Protein AF-A0AAE1V1B4-F1 (afdb_monomer_lite)

Sequence (115 aa):
MLSTLDTVVTPRKTSRVIRPRIWHNDYVITKKSNAACLYPIKQTVYYSELFVPCQTYLSVISSITEPTSFKEASKDQHWIDATQAEVDALEQNKTWEIVTLPPRRRPYDLNGCTK

pLDDT: mean 77.03, std 15.81, range [35.62, 95.88]

Structure (mmCIF, N/CA/C/O backbone):
data_AF-A0AAE1V1B4-F1
#
_entry.id   AF-A0AAE1V1B4-F1
#
loop_
_atom_site.group_PDB
_atom_site.id
_atom_site.type_symbol
_atom_site.label_atom_id
_atom_site.label_alt_id
_atom_site.label_comp_id
_atom_site.label_asym_id
_atom_site.label_entity_id
_atom_site.label_seq_id
_atom_site.pdbx_PDB_ins_code
_atom_site.Cartn_x
_atom_site.Cartn_y
_atom_site.Cartn_z
_atom_site.occupancy
_atom_site.B_iso_or_equiv
_atom_site.auth_seq_id
_atom_site.auth_comp_id
_atom_site.auth_asym_id
_atom_site.auth_atom_id
_atom_site.pdbx_PDB_model_num
ATOM 1 N N . MET A 1 1 ? -32.847 -14.594 37.700 1.00 37.25 1 MET A N 1
ATOM 2 C CA . MET A 1 1 ? -31.450 -14.647 38.182 1.00 37.25 1 MET A CA 1
ATOM 3 C C . MET A 1 1 ? -30.764 -15.833 37.511 1.00 37.25 1 MET A C 1
ATOM 5 O O . MET A 1 1 ? -30.842 -16.932 38.036 1.00 37.25 1 MET A O 1
ATOM 9 N N . LEU A 1 2 ? -30.188 -15.654 36.320 1.00 38.75 2 LEU A N 1
ATOM 10 C CA . LEU A 1 2 ? -29.382 -16.688 35.658 1.00 38.75 2 LEU A CA 1
ATOM 11 C C . LEU A 1 2 ? -27.969 -16.122 35.501 1.00 38.75 2 LEU A C 1
ATOM 13 O O . LEU A 1 2 ? -27.769 -15.154 34.775 1.00 38.75 2 LEU A O 1
ATOM 17 N N . SER A 1 3 ? -27.025 -16.662 36.269 1.00 40.78 3 SER A N 1
ATOM 18 C CA . SER A 1 3 ? -25.614 -16.275 36.269 1.00 40.78 3 SER A CA 1
ATOM 19 C C . SER A 1 3 ? -24.889 -16.967 35.117 1.00 40.78 3 SER A C 1
ATOM 21 O O . SER A 1 3 ? -24.682 -18.181 35.155 1.00 40.78 3 SER A O 1
ATOM 23 N N . THR A 1 4 ? -24.504 -16.205 34.098 1.00 48.88 4 THR A N 1
ATOM 24 C CA . THR A 1 4 ? -23.650 -16.685 33.009 1.00 48.88 4 THR A CA 1
ATOM 25 C C . THR A 1 4 ? -22.235 -16.895 33.545 1.00 48.88 4 THR A C 1
ATOM 27 O O . THR A 1 4 ? -21.626 -15.972 34.082 1.00 48.88 4 THR A O 1
ATOM 30 N N . LEU A 1 5 ? -21.725 -18.122 33.438 1.00 46.19 5 LEU A N 1
ATOM 31 C CA . LEU A 1 5 ? -20.336 -18.445 33.747 1.00 46.19 5 LEU A CA 1
ATOM 32 C C . LEU A 1 5 ? -19.439 -17.770 32.702 1.00 46.19 5 LEU A C 1
ATOM 34 O O . LEU A 1 5 ? -19.404 -18.188 31.547 1.00 46.19 5 LEU A O 1
ATOM 38 N N . ASP A 1 6 ? -18.719 -16.727 33.111 1.00 45.84 6 ASP A N 1
ATOM 39 C CA . ASP A 1 6 ? -17.651 -16.122 32.317 1.00 45.84 6 ASP A CA 1
ATOM 40 C C . ASP A 1 6 ? -16.491 -17.128 32.211 1.00 45.84 6 ASP A C 1
ATOM 42 O O . ASP A 1 6 ? -15.589 -17.182 33.050 1.00 45.84 6 ASP A O 1
ATOM 46 N N . THR A 1 7 ? -16.511 -17.973 31.178 1.00 57.09 7 THR A N 1
ATOM 47 C CA . THR A 1 7 ? -15.352 -18.788 30.800 1.00 57.09 7 THR A CA 1
ATOM 48 C C . THR A 1 7 ? -14.215 -17.866 30.377 1.00 57.09 7 THR A C 1
ATOM 50 O O . THR A 1 7 ? -14.234 -17.278 29.296 1.00 57.09 7 THR A O 1
ATOM 53 N N . VAL A 1 8 ? -13.206 -17.751 31.240 1.00 61.38 8 VAL A N 1
ATOM 54 C CA . VAL A 1 8 ? -11.927 -17.102 30.943 1.00 61.38 8 VAL A CA 1
ATOM 55 C C . VAL A 1 8 ? -11.272 -17.842 29.775 1.00 61.38 8 VAL A C 1
ATOM 57 O O . VAL A 1 8 ? -10.667 -18.900 29.947 1.00 61.38 8 VAL A O 1
ATOM 60 N N . VAL A 1 9 ? -11.405 -17.298 28.565 1.00 62.75 9 VAL A N 1
ATOM 61 C CA . VAL A 1 9 ? -10.690 -17.793 27.386 1.00 62.75 9 VAL A CA 1
ATOM 62 C C . VAL A 1 9 ? -9.222 -17.420 27.553 1.00 62.75 9 VAL A C 1
ATOM 64 O O . VAL A 1 9 ? -8.830 -16.267 27.375 1.00 62.75 9 VAL A O 1
ATOM 67 N N . THR A 1 10 ? -8.394 -18.394 27.921 1.00 64.94 10 THR A N 1
ATOM 68 C CA . THR A 1 10 ? -6.945 -18.215 27.907 1.00 64.94 10 THR A CA 1
ATOM 69 C C . THR A 1 10 ? -6.468 -18.154 26.454 1.00 64.94 10 THR A C 1
ATOM 71 O O . THR A 1 10 ? -6.850 -18.999 25.637 1.00 64.94 10 THR A O 1
ATOM 74 N N . PRO A 1 11 ? -5.640 -17.165 26.076 1.00 66.94 11 PRO A N 1
ATOM 75 C CA . PRO A 1 11 ? -5.068 -17.141 24.742 1.00 66.94 11 PRO A CA 1
ATOM 76 C C . PRO A 1 11 ? -4.194 -18.385 24.572 1.00 66.94 11 PRO A C 1
ATOM 78 O O . PRO A 1 11 ? -3.228 -18.590 25.312 1.00 66.94 11 PRO A O 1
ATOM 81 N N . ARG A 1 12 ? -4.538 -19.232 23.596 1.00 73.38 12 ARG A N 1
ATOM 82 C CA . ARG A 1 12 ? -3.736 -20.405 23.239 1.00 73.38 12 ARG A CA 1
ATOM 83 C C . ARG A 1 12 ? -2.346 -19.927 22.818 1.00 73.38 12 ARG A C 1
ATOM 85 O O . ARG A 1 12 ? -2.170 -19.407 21.719 1.00 73.38 12 ARG A O 1
ATOM 92 N N . LYS A 1 13 ? -1.346 -20.139 23.671 1.00 63.22 13 LYS A N 1
ATOM 93 C CA . LYS A 1 13 ? 0.062 -19.978 23.297 1.00 63.22 13 LYS A CA 1
ATOM 94 C C . LYS A 1 13 ? 0.522 -21.237 22.573 1.00 63.22 13 LYS A C 1
ATOM 96 O O . LYS A 1 13 ? 0.291 -22.351 23.037 1.00 63.22 13 LYS A O 1
ATOM 101 N N . THR A 1 14 ? 1.145 -21.062 21.411 1.00 74.94 14 THR A N 1
ATOM 102 C CA . THR A 1 14 ? 1.754 -22.178 20.685 1.00 74.94 14 THR A CA 1
ATOM 103 C C . THR A 1 14 ? 2.909 -22.749 21.507 1.00 74.94 14 THR A C 1
ATOM 105 O O . THR A 1 14 ? 3.823 -22.022 21.882 1.00 74.94 14 THR A O 1
ATOM 108 N N . SER A 1 15 ? 2.875 -24.052 21.784 1.00 75.69 15 SER A N 1
ATOM 109 C CA . SER A 1 15 ? 4.001 -24.793 22.371 1.00 75.69 15 SER A CA 1
ATOM 110 C C . SER A 1 15 ? 5.012 -25.253 21.317 1.00 75.69 15 SER A C 1
ATOM 112 O O . SER A 1 15 ? 5.995 -25.919 21.637 1.00 75.69 15 SER A O 1
ATOM 114 N N . ARG A 1 16 ? 4.766 -24.941 20.037 1.00 80.19 16 ARG A N 1
ATOM 115 C CA . ARG A 1 16 ? 5.612 -25.399 18.935 1.00 80.19 16 ARG A CA 1
ATOM 116 C C . ARG A 1 16 ? 6.984 -24.746 19.034 1.00 80.19 16 ARG A C 1
ATOM 118 O O . ARG A 1 16 ? 7.093 -23.523 19.071 1.00 80.19 16 ARG A O 1
ATOM 125 N N . VAL A 1 17 ? 8.020 -25.576 18.986 1.00 77.12 17 VAL A N 1
ATOM 126 C CA . VAL A 1 17 ? 9.397 -25.126 18.783 1.00 77.12 17 VAL A CA 1
ATOM 127 C C . VAL A 1 17 ? 9.465 -24.440 17.421 1.00 77.12 17 VAL A C 1
ATOM 129 O O . VAL A 1 17 ? 9.319 -25.089 16.384 1.00 77.12 17 VAL A O 1
ATOM 132 N N . ILE A 1 18 ? 9.659 -23.123 17.421 1.00 72.38 18 ILE A N 1
ATOM 133 C CA . ILE A 1 18 ? 9.883 -22.357 16.196 1.00 72.38 18 ILE A CA 1
ATOM 134 C C . ILE A 1 18 ? 11.281 -22.714 15.703 1.00 72.38 18 ILE A C 1
ATOM 136 O O . ILE A 1 18 ? 12.286 -22.241 16.229 1.00 72.38 18 ILE A O 1
ATOM 140 N N . ARG A 1 19 ? 11.347 -23.594 14.706 1.00 75.50 19 ARG A N 1
ATOM 141 C CA . ARG A 1 19 ? 12.569 -23.809 13.934 1.00 75.50 19 ARG A CA 1
ATOM 142 C C . ARG A 1 19 ? 12.617 -22.747 12.836 1.00 75.50 19 ARG A C 1
ATOM 144 O O . ARG A 1 19 ? 11.564 -22.446 12.264 1.00 75.50 19 ARG A O 1
ATOM 151 N N . PRO A 1 20 ? 13.789 -22.168 12.530 1.00 74.19 20 PRO A N 1
ATOM 152 C CA . PRO A 1 20 ? 13.907 -21.305 11.365 1.00 74.19 20 PRO A CA 1
ATOM 153 C C . PRO A 1 20 ? 13.458 -22.082 10.124 1.00 74.19 20 PRO A C 1
ATOM 155 O O . PRO A 1 20 ? 13.668 -23.294 10.021 1.00 74.19 20 PRO A O 1
ATOM 158 N N . ARG A 1 21 ? 12.791 -21.390 9.197 1.00 77.31 21 ARG A N 1
ATOM 159 C CA . ARG A 1 21 ? 12.395 -21.991 7.919 1.00 77.31 21 ARG A CA 1
ATOM 160 C C . ARG A 1 21 ? 13.658 -22.457 7.185 1.00 77.31 21 ARG A C 1
ATOM 162 O O . ARG A 1 21 ? 14.688 -21.805 7.286 1.00 77.31 21 ARG A 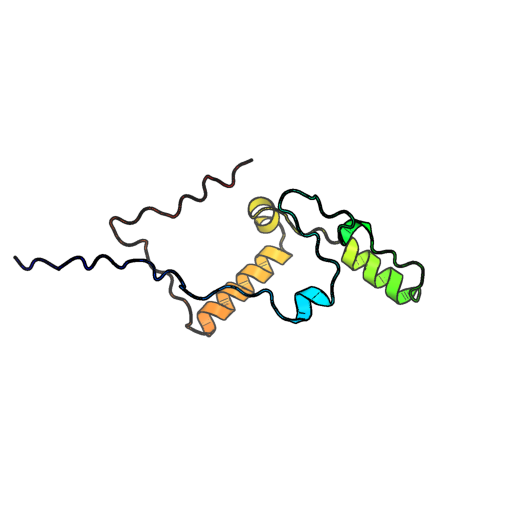O 1
ATOM 169 N N . ILE A 1 22 ? 13.577 -23.574 6.463 1.00 74.12 22 ILE A N 1
ATOM 170 C CA . ILE A 1 22 ? 14.739 -24.250 5.847 1.00 74.12 22 ILE A CA 1
ATOM 171 C C . ILE A 1 22 ? 15.551 -23.294 4.954 1.00 74.12 22 ILE A C 1
ATOM 173 O O . ILE A 1 22 ? 16.776 -23.279 5.025 1.00 74.12 22 ILE A O 1
ATOM 177 N N . TRP A 1 23 ? 14.863 -22.422 4.217 1.00 75.56 23 TRP A N 1
ATOM 178 C CA . TRP A 1 23 ? 15.458 -21.422 3.325 1.00 75.56 23 TRP A CA 1
ATOM 179 C C . TRP A 1 23 ? 16.188 -20.276 4.040 1.00 75.56 23 TRP A C 1
ATOM 181 O O . TRP A 1 23 ? 16.853 -19.463 3.412 1.00 75.56 23 TRP A O 1
ATOM 191 N N . HIS A 1 24 ? 16.110 -20.183 5.369 1.00 66.69 24 HIS A N 1
ATOM 192 C CA . HIS A 1 24 ? 16.811 -19.154 6.144 1.00 66.69 24 HIS A CA 1
ATOM 193 C C . HIS A 1 24 ? 18.346 -19.348 6.144 1.00 66.69 24 HIS A C 1
ATOM 195 O O . HIS A 1 24 ? 19.070 -18.514 6.686 1.00 66.69 24 HIS A O 1
ATOM 201 N N . ASN A 1 25 ? 18.846 -20.447 5.567 1.00 67.31 25 ASN A N 1
ATOM 202 C CA . ASN A 1 25 ? 20.272 -20.667 5.311 1.00 67.31 25 ASN A CA 1
ATOM 203 C C . ASN A 1 25 ? 20.712 -20.209 3.910 1.00 67.31 25 ASN A C 1
ATOM 205 O O . ASN A 1 25 ? 21.907 -20.027 3.702 1.00 67.31 25 ASN A O 1
ATOM 209 N N . ASP A 1 26 ? 19.772 -19.999 2.984 1.00 78.56 26 ASP A N 1
ATOM 210 C CA . ASP A 1 26 ? 20.073 -19.599 1.602 1.00 78.56 26 ASP A CA 1
ATOM 211 C C . ASP A 1 26 ? 20.351 -18.090 1.499 1.00 78.56 26 ASP A C 1
ATOM 213 O O . ASP A 1 26 ? 20.946 -17.616 0.533 1.00 78.56 26 ASP A O 1
ATOM 217 N N . TYR A 1 27 ? 19.950 -17.330 2.522 1.00 70.38 27 TYR A N 1
ATOM 218 C CA . TYR A 1 27 ? 20.114 -15.884 2.592 1.00 70.38 27 TYR A CA 1
ATOM 219 C C . TYR A 1 27 ? 21.051 -15.483 3.730 1.00 70.38 27 TYR A C 1
ATOM 221 O O . TYR A 1 27 ? 21.008 -16.030 4.835 1.00 70.38 27 TYR A O 1
ATOM 229 N N . VAL A 1 28 ? 21.868 -14.458 3.479 1.00 68.62 28 VAL A N 1
ATOM 230 C CA . VAL A 1 28 ? 22.680 -13.811 4.514 1.00 68.62 28 VAL A CA 1
ATOM 231 C C . VAL A 1 28 ? 21.747 -13.028 5.432 1.00 68.62 28 VAL A C 1
ATOM 233 O O . VAL A 1 28 ? 21.349 -11.906 5.132 1.00 68.62 28 VAL A O 1
ATOM 236 N N . ILE A 1 29 ? 21.374 -13.635 6.557 1.00 63.00 29 ILE A N 1
ATOM 237 C CA . ILE A 1 29 ? 20.516 -13.002 7.560 1.00 63.00 29 ILE A CA 1
ATOM 238 C C . ILE A 1 29 ? 21.377 -12.617 8.757 1.00 63.00 29 ILE A C 1
ATOM 240 O O . ILE A 1 29 ? 22.092 -13.444 9.330 1.00 63.00 29 ILE A O 1
ATOM 244 N N . THR A 1 30 ? 21.319 -11.342 9.140 1.00 62.69 30 THR A N 1
ATOM 245 C CA . THR A 1 30 ? 22.071 -10.798 10.271 1.00 62.69 30 THR A CA 1
ATOM 246 C C . THR A 1 30 ? 21.527 -11.384 11.574 1.00 62.69 30 THR A C 1
ATOM 248 O O . THR A 1 30 ? 20.512 -10.968 12.127 1.00 62.69 30 THR A O 1
ATOM 251 N N . LYS A 1 31 ? 22.208 -12.406 12.098 1.00 64.12 31 LYS A N 1
ATOM 252 C CA . LYS A 1 31 ? 21.886 -12.996 13.401 1.00 64.12 31 LYS A CA 1
ATOM 253 C C . LYS A 1 31 ? 22.340 -12.048 14.517 1.00 64.12 31 LYS A C 1
ATOM 255 O O . LYS A 1 31 ? 23.420 -12.266 15.056 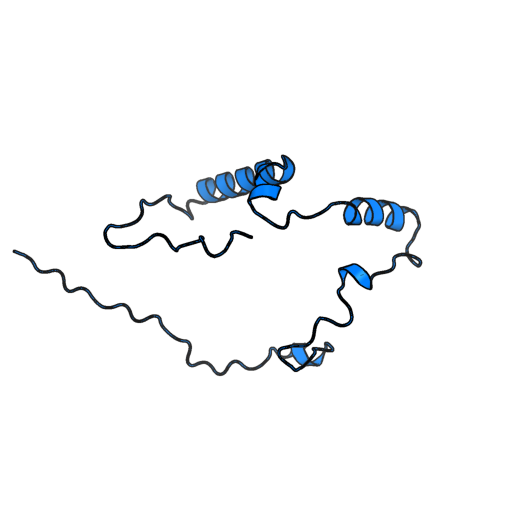1.00 64.12 31 LYS A O 1
ATOM 260 N N . LYS A 1 32 ? 21.557 -11.006 14.842 1.00 57.34 32 LYS A N 1
ATOM 261 C CA . LYS A 1 32 ? 21.433 -10.386 16.187 1.00 57.34 32 LYS A CA 1
ATOM 262 C C . LYS A 1 32 ? 20.567 -9.117 16.187 1.00 57.34 32 LYS A C 1
ATOM 264 O O . LYS A 1 32 ? 20.622 -8.278 15.295 1.00 57.34 32 LYS A O 1
ATOM 269 N N . SER A 1 33 ? 19.812 -8.991 17.270 1.00 63.25 33 SER A N 1
ATOM 270 C CA . SER A 1 33 ? 18.624 -8.167 17.510 1.00 63.25 33 SER A CA 1
ATOM 271 C C . SER A 1 33 ? 18.820 -6.648 17.656 1.00 63.25 33 SER A C 1
ATOM 273 O O . SER A 1 33 ? 17.967 -6.018 18.258 1.00 63.25 33 SER A O 1
ATOM 275 N N . ASN A 1 34 ? 19.898 -6.052 17.133 1.00 57.97 34 ASN A N 1
ATOM 276 C CA . ASN A 1 34 ? 20.118 -4.589 17.149 1.00 57.97 34 ASN A CA 1
ATOM 277 C C . ASN A 1 34 ? 20.914 -4.071 15.930 1.00 57.97 34 ASN A C 1
ATOM 279 O O . ASN A 1 34 ? 21.381 -2.935 15.929 1.00 57.97 34 ASN A O 1
ATOM 283 N N . ALA A 1 35 ? 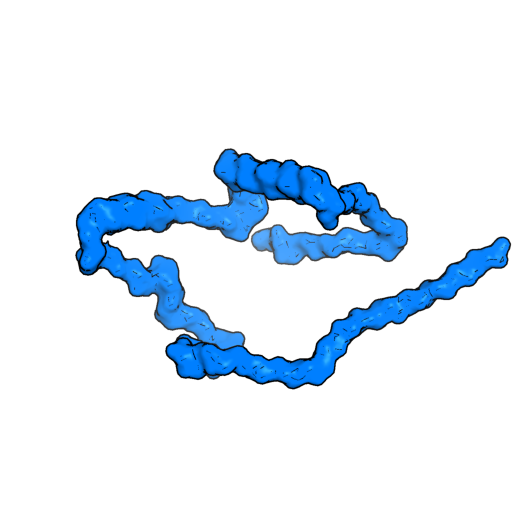21.109 -4.887 14.891 1.00 60.03 35 ALA A N 1
ATOM 284 C CA . ALA A 1 35 ? 21.826 -4.456 13.697 1.00 60.03 35 ALA A CA 1
ATOM 285 C C . ALA A 1 35 ? 20.855 -3.773 12.726 1.00 60.03 35 ALA A C 1
ATOM 287 O O . ALA A 1 35 ? 19.996 -4.433 12.139 1.00 60.03 35 ALA A O 1
ATOM 288 N N . ALA A 1 36 ? 21.006 -2.459 12.547 1.00 68.19 36 ALA A N 1
ATOM 289 C CA . ALA A 1 36 ? 20.450 -1.768 11.392 1.00 68.19 36 ALA A CA 1
ATOM 290 C C . ALA A 1 36 ? 20.855 -2.536 10.123 1.00 68.19 36 ALA A C 1
ATOM 292 O O . ALA A 1 36 ? 22.005 -2.963 9.990 1.00 68.19 36 ALA A O 1
ATOM 293 N N . CYS A 1 37 ? 19.895 -2.772 9.229 1.00 68.44 37 CYS A N 1
ATOM 294 C CA . CYS A 1 37 ? 20.141 -3.446 7.960 1.00 68.44 37 CYS A CA 1
ATOM 295 C C . CYS A 1 37 ? 21.294 -2.733 7.234 1.00 68.44 37 CYS A C 1
ATOM 297 O O . CYS A 1 37 ? 21.148 -1.570 6.873 1.00 68.44 37 CYS A O 1
ATOM 299 N N . LEU A 1 38 ? 22.439 -3.410 7.058 1.00 74.69 38 LEU A N 1
ATOM 300 C CA . LEU A 1 38 ? 23.640 -2.821 6.440 1.00 74.69 38 LEU A CA 1
ATOM 301 C C . LEU A 1 38 ? 23.399 -2.414 4.982 1.00 74.69 38 LEU A C 1
ATOM 303 O O . LEU A 1 38 ? 24.079 -1.539 4.457 1.00 74.69 38 LEU A O 1
ATOM 307 N N . TYR A 1 39 ? 22.414 -3.052 4.352 1.00 75.75 39 TYR A N 1
ATOM 308 C CA . TYR A 1 39 ? 22.081 -2.888 2.947 1.00 75.75 39 TYR A CA 1
ATOM 309 C C . TYR A 1 39 ? 20.562 -2.789 2.789 1.00 75.75 39 TYR A C 1
ATOM 311 O O . TYR A 1 39 ? 19.930 -3.742 2.324 1.00 75.75 39 TYR A O 1
ATOM 319 N N . PRO A 1 40 ? 19.932 -1.677 3.214 1.00 75.50 40 PRO A N 1
ATOM 320 C CA . PRO A 1 40 ? 18.513 -1.480 2.972 1.00 75.50 40 PRO A CA 1
ATOM 321 C C . PRO A 1 40 ? 18.273 -1.537 1.466 1.00 75.50 40 PRO A C 1
ATOM 323 O O . PRO A 1 40 ? 18.936 -0.822 0.720 1.00 75.50 40 PRO A O 1
ATOM 326 N N . ILE A 1 41 ? 17.314 -2.350 1.018 1.00 77.31 41 ILE A N 1
ATOM 327 C CA . ILE A 1 41 ? 17.007 -2.519 -0.415 1.00 77.31 41 ILE A CA 1
ATOM 328 C C . ILE A 1 41 ? 16.747 -1.160 -1.084 1.00 77.31 41 ILE A C 1
ATOM 330 O O . ILE A 1 41 ? 17.200 -0.912 -2.195 1.00 77.31 41 ILE A O 1
ATOM 334 N N . LYS A 1 42 ? 16.112 -0.228 -0.361 1.00 73.12 42 LYS A N 1
ATOM 335 C CA . LYS A 1 42 ? 15.885 1.154 -0.812 1.00 73.12 42 LYS A CA 1
ATOM 336 C C . LYS A 1 42 ? 17.172 1.910 -1.192 1.00 73.12 42 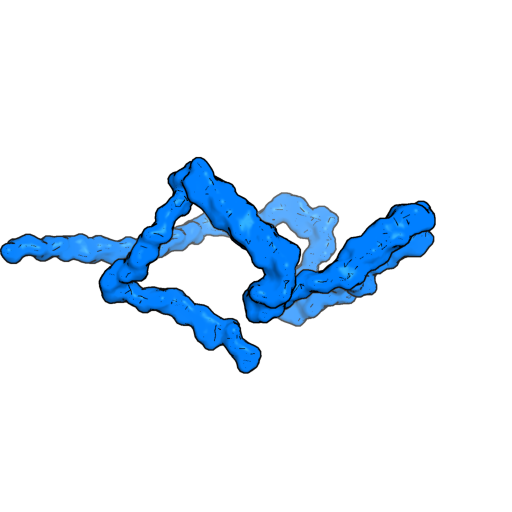LYS A C 1
ATOM 338 O O . LYS A 1 42 ? 17.103 2.865 -1.954 1.00 73.12 42 LYS A O 1
ATOM 343 N N . GLN A 1 43 ? 18.322 1.525 -0.641 1.00 74.94 43 GLN A N 1
ATOM 344 C CA . GLN A 1 43 ? 19.599 2.224 -0.796 1.00 74.94 43 GLN A CA 1
ATOM 345 C C . GLN A 1 43 ? 20.613 1.469 -1.669 1.00 74.94 43 GLN A C 1
ATOM 347 O O . GLN A 1 43 ? 21.571 2.078 -2.134 1.00 74.94 43 GLN A O 1
ATOM 352 N N . THR A 1 44 ? 20.438 0.163 -1.888 1.00 74.44 44 THR A N 1
ATOM 353 C CA . THR A 1 44 ? 21.468 -0.695 -2.507 1.00 74.44 44 THR A CA 1
ATOM 354 C C . THR A 1 44 ? 21.132 -1.211 -3.899 1.00 74.44 44 THR A C 1
ATOM 356 O O . THR A 1 44 ? 21.948 -1.904 -4.504 1.00 74.44 44 THR A O 1
ATOM 359 N N . VAL A 1 45 ? 19.957 -0.875 -4.429 1.00 78.06 45 VAL A N 1
ATOM 360 C CA . VAL A 1 45 ? 19.555 -1.268 -5.781 1.00 78.06 45 VAL A CA 1
ATOM 361 C C . VAL A 1 45 ? 19.971 -0.183 -6.776 1.00 78.06 45 VAL A C 1
ATOM 363 O O . VAL A 1 45 ? 19.502 0.951 -6.704 1.00 78.06 45 VAL A O 1
ATOM 366 N N . TYR A 1 46 ? 20.841 -0.548 -7.720 1.00 79.81 46 TYR A N 1
ATOM 367 C CA . TYR A 1 46 ? 21.256 0.292 -8.845 1.00 79.81 46 TYR A CA 1
ATOM 368 C C . TYR A 1 46 ? 20.714 -0.297 -10.152 1.00 79.81 46 TYR A C 1
ATOM 370 O O . TYR A 1 46 ? 20.782 -1.505 -10.365 1.00 79.81 46 TYR A O 1
ATOM 378 N N . TYR A 1 47 ? 20.196 0.554 -11.040 1.00 83.94 47 TYR A N 1
ATOM 379 C CA . TYR A 1 47 ? 19.569 0.136 -12.302 1.00 83.94 47 TYR A CA 1
ATOM 380 C C . TYR A 1 47 ? 20.451 0.380 -13.542 1.00 83.94 47 TYR A C 1
ATOM 382 O O . TYR A 1 47 ? 19.940 0.355 -14.659 1.00 83.94 47 TYR A O 1
ATOM 390 N N . SER A 1 48 ? 21.758 0.616 -13.368 1.00 83.50 48 SER A N 1
ATOM 391 C CA . SER A 1 48 ? 22.679 1.016 -14.450 1.00 83.50 48 SER A CA 1
ATOM 392 C C . SER A 1 48 ? 22.790 -0.005 -15.583 1.00 83.50 48 SER A C 1
ATOM 394 O O . SER A 1 48 ? 22.890 0.387 -16.741 1.00 83.50 48 SER A O 1
ATOM 396 N N . GLU A 1 49 ? 22.716 -1.298 -15.258 1.00 87.62 49 GLU A N 1
ATOM 397 C CA . GLU A 1 49 ? 22.896 -2.398 -16.219 1.00 87.62 49 GLU A CA 1
ATOM 398 C C . GLU A 1 49 ? 21.598 -2.809 -16.939 1.00 87.62 49 GLU A C 1
ATOM 400 O O . GLU A 1 49 ? 21.601 -3.716 -17.771 1.00 87.62 49 GLU A O 1
ATOM 405 N N . LEU A 1 50 ? 20.460 -2.184 -16.615 1.00 86.69 50 LEU A N 1
ATOM 406 C CA . LEU A 1 50 ? 19.180 -2.510 -17.247 1.00 86.69 50 LEU A CA 1
ATOM 407 C C . LEU A 1 50 ? 19.021 -1.801 -18.594 1.00 86.69 50 LEU A C 1
ATOM 409 O O . LEU A 1 50 ? 19.598 -0.747 -18.839 1.00 86.69 50 LEU A O 1
ATOM 413 N N . PHE A 1 51 ? 18.172 -2.341 -19.465 1.00 91.88 51 PHE A N 1
ATOM 414 C CA . PHE A 1 51 ? 17.819 -1.681 -20.720 1.00 91.88 51 PHE A CA 1
ATOM 415 C C . PHE A 1 51 ? 17.143 -0.322 -20.469 1.00 91.88 51 PHE A C 1
ATOM 417 O O . PHE A 1 51 ? 16.335 -0.192 -19.549 1.00 91.88 51 PHE A O 1
ATOM 424 N N . VAL A 1 52 ? 17.440 0.682 -21.299 1.00 88.75 52 VAL A N 1
ATOM 425 C CA . VAL A 1 52 ? 17.039 2.086 -21.074 1.00 88.75 52 VAL A CA 1
ATOM 426 C C . VAL A 1 52 ? 15.521 2.258 -20.839 1.00 88.75 52 VAL A C 1
ATOM 428 O O . VAL A 1 52 ? 15.151 2.856 -19.831 1.00 88.75 52 VAL A O 1
ATOM 431 N N . PRO A 1 53 ? 14.617 1.680 -21.653 1.00 88.56 53 PRO A N 1
ATOM 432 C CA . PRO A 1 53 ? 13.179 1.655 -21.362 1.00 88.56 53 PRO A CA 1
ATOM 433 C C . PRO A 1 53 ? 12.790 1.069 -19.998 1.00 88.56 53 PRO A C 1
ATOM 435 O O . PRO A 1 53 ? 11.904 1.595 -19.320 1.00 88.56 53 PRO A O 1
ATOM 438 N N . CYS A 1 54 ? 13.472 0.013 -19.552 1.00 89.44 54 CYS A N 1
ATOM 439 C CA . CYS A 1 54 ? 13.240 -0.555 -18.226 1.00 89.44 54 CYS A CA 1
ATOM 440 C C . CYS A 1 54 ? 13.688 0.419 -17.131 1.00 89.44 54 CYS A C 1
ATOM 442 O O . CYS A 1 54 ? 12.976 0.588 -16.145 1.00 89.44 54 CYS A O 1
ATOM 444 N N . GLN A 1 55 ? 14.817 1.111 -17.323 1.00 89.44 55 GLN A N 1
ATOM 445 C CA . GLN A 1 55 ? 15.283 2.139 -16.388 1.00 89.44 55 GLN A CA 1
ATOM 446 C C . GLN A 1 55 ? 14.270 3.279 -16.252 1.00 89.44 55 GLN A C 1
ATOM 448 O O . GLN A 1 55 ? 13.970 3.691 -15.135 1.00 89.44 55 GLN A O 1
ATOM 453 N N . THR A 1 56 ? 13.705 3.760 -17.367 1.00 89.31 56 THR A N 1
ATOM 454 C CA . THR A 1 56 ? 12.704 4.839 -17.338 1.00 89.31 56 THR A CA 1
ATOM 455 C C . THR A 1 56 ? 11.421 4.425 -16.633 1.00 89.31 56 THR A C 1
ATOM 457 O O . THR A 1 56 ? 10.836 5.208 -15.896 1.00 89.31 56 THR A O 1
ATOM 460 N N . TYR A 1 57 ? 10.986 3.181 -16.821 1.00 91.25 57 TYR A N 1
ATOM 461 C CA . TYR A 1 57 ? 9.798 2.677 -16.145 1.00 91.25 57 TYR A CA 1
ATOM 462 C C . TYR A 1 57 ? 10.034 2.513 -14.635 1.00 91.25 57 TYR A C 1
ATOM 464 O O . TYR A 1 57 ? 9.236 2.962 -13.812 1.00 91.25 57 TYR A O 1
ATOM 472 N N . LEU A 1 58 ? 11.172 1.924 -14.260 1.00 89.50 58 LEU A N 1
ATOM 473 C CA . LEU A 1 58 ? 11.538 1.708 -12.862 1.00 89.50 58 LEU A CA 1
ATOM 474 C C . LEU A 1 58 ? 11.825 3.010 -12.114 1.00 89.50 58 LEU A C 1
ATOM 476 O O . LEU A 1 58 ? 11.547 3.077 -10.917 1.00 89.50 58 LEU A O 1
ATOM 480 N N . SER A 1 59 ? 12.348 4.043 -12.781 1.00 86.56 59 SER A N 1
ATOM 481 C CA . SER A 1 59 ? 12.55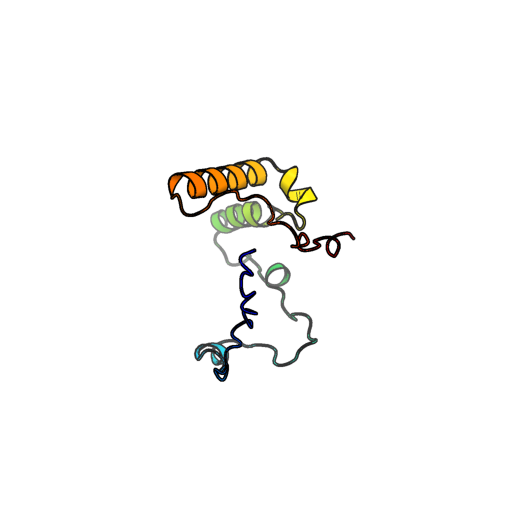7 5.353 -12.155 1.00 86.56 59 SER A CA 1
ATOM 482 C C . SER A 1 59 ? 11.231 6.025 -11.807 1.00 86.56 59 SER A C 1
ATOM 484 O O . SER A 1 59 ? 11.101 6.558 -10.707 1.00 86.56 59 SER A O 1
ATOM 486 N N . VAL A 1 60 ? 10.223 5.915 -12.681 1.00 90.69 60 VAL A N 1
ATOM 487 C CA . VAL A 1 60 ? 8.861 6.384 -12.398 1.00 90.69 60 VAL A CA 1
ATOM 488 C C . VAL A 1 60 ? 8.288 5.645 -11.192 1.00 90.69 60 VAL A C 1
ATOM 490 O O . VAL A 1 60 ? 7.846 6.296 -10.251 1.00 90.69 60 VAL A O 1
ATOM 493 N N . ILE A 1 61 ? 8.370 4.311 -11.146 1.00 88.62 61 ILE A N 1
ATOM 494 C CA . ILE A 1 61 ? 7.872 3.542 -9.990 1.00 88.62 61 ILE A CA 1
ATOM 495 C C . ILE A 1 61 ? 8.618 3.917 -8.709 1.00 88.62 61 ILE A C 1
ATOM 497 O O . ILE A 1 61 ? 7.997 4.160 -7.680 1.00 88.62 61 ILE A O 1
ATOM 501 N N . SER A 1 62 ? 9.947 4.002 -8.769 1.00 86.12 62 SER A N 1
ATOM 502 C CA . SER A 1 62 ? 10.780 4.312 -7.600 1.00 86.12 62 SER A CA 1
ATOM 503 C C . SER A 1 62 ? 10.567 5.736 -7.080 1.00 86.12 62 SER A C 1
ATOM 505 O O . SER A 1 62 ? 10.902 6.020 -5.932 1.00 86.12 62 SER A O 1
ATOM 507 N N . SER A 1 63 ? 10.031 6.634 -7.913 1.00 85.12 63 SER A N 1
ATOM 508 C CA . SER A 1 63 ? 9.671 7.995 -7.509 1.00 85.12 63 SER A CA 1
ATOM 509 C C . SER A 1 63 ? 8.379 8.063 -6.688 1.00 85.12 63 SER A C 1
ATOM 511 O O . SER A 1 63 ? 8.164 9.048 -5.982 1.00 85.12 63 SER A O 1
ATOM 513 N N . ILE A 1 64 ? 7.539 7.023 -6.738 1.00 88.75 64 ILE A N 1
ATOM 514 C CA . ILE A 1 64 ? 6.299 6.952 -5.963 1.00 88.75 64 ILE A CA 1
ATOM 515 C C . ILE A 1 64 ? 6.658 6.699 -4.497 1.00 88.75 64 ILE A C 1
ATOM 517 O O . ILE A 1 64 ? 7.266 5.688 -4.144 1.00 88.75 64 ILE A O 1
ATOM 521 N N . THR A 1 65 ? 6.282 7.630 -3.624 1.00 86.69 65 THR A N 1
ATOM 522 C CA . THR A 1 65 ? 6.523 7.522 -2.185 1.00 86.69 65 THR A CA 1
ATOM 523 C C . THR A 1 65 ? 5.338 6.879 -1.486 1.00 86.69 65 THR A C 1
ATOM 525 O O . THR A 1 65 ? 4.246 7.443 -1.473 1.00 86.69 65 THR A O 1
ATOM 528 N N . GLU A 1 66 ? 5.566 5.731 -0.856 1.00 87.38 66 GLU A N 1
ATOM 529 C CA . GLU A 1 66 ? 4.569 5.103 0.007 1.00 87.38 66 GLU A CA 1
ATOM 530 C C . GLU A 1 66 ? 4.342 5.953 1.276 1.00 87.38 66 GLU A C 1
ATOM 532 O O . GLU A 1 66 ? 5.320 6.357 1.923 1.00 87.38 66 GLU A O 1
ATOM 537 N N . PRO A 1 67 ? 3.083 6.250 1.646 1.00 90.75 67 PRO A N 1
ATOM 538 C CA . PRO A 1 67 ? 2.771 6.963 2.873 1.00 90.75 67 PRO A CA 1
ATOM 539 C C . PRO A 1 67 ? 3.165 6.119 4.083 1.00 90.75 67 PRO A C 1
ATOM 541 O O . PRO A 1 67 ? 2.896 4.925 4.164 1.00 90.75 67 PRO A O 1
ATOM 544 N N . THR A 1 68 ? 3.771 6.763 5.074 1.00 90.06 68 THR A N 1
ATOM 545 C CA . THR A 1 68 ? 4.277 6.063 6.269 1.00 90.06 68 THR A CA 1
ATOM 546 C C . THR A 1 68 ? 3.285 6.070 7.428 1.00 90.06 68 THR A C 1
ATOM 548 O O . THR A 1 68 ? 3.501 5.437 8.461 1.00 90.06 68 THR A O 1
ATOM 551 N N . SER A 1 69 ? 2.185 6.807 7.272 1.00 91.38 69 SER A N 1
ATOM 552 C CA . SER A 1 69 ? 1.153 6.988 8.282 1.00 91.38 69 SER A CA 1
ATOM 553 C C . SER A 1 69 ? -0.228 7.005 7.646 1.00 91.38 69 SER A C 1
ATOM 555 O O . SER A 1 69 ? -0.413 7.545 6.556 1.00 91.38 69 SER A O 1
ATOM 557 N N . PHE A 1 70 ? -1.228 6.533 8.394 1.00 88.69 70 PHE A N 1
ATOM 558 C CA . PHE A 1 70 ? -2.631 6.660 8.006 1.00 88.69 70 PHE A CA 1
ATOM 559 C C . PHE A 1 70 ? -3.020 8.109 7.685 1.00 88.69 70 PHE A C 1
ATOM 561 O O . PHE A 1 70 ? -3.755 8.343 6.739 1.00 88.69 70 PHE A O 1
ATOM 568 N N . LYS A 1 71 ? -2.496 9.100 8.423 1.00 92.69 71 LYS A N 1
ATOM 569 C CA . LYS A 1 71 ? -2.799 10.524 8.183 1.00 92.69 71 LYS A CA 1
ATOM 570 C C . LYS A 1 71 ? -2.263 11.036 6.839 1.00 92.69 71 LYS A C 1
ATOM 572 O O . LYS A 1 71 ? -2.768 12.033 6.326 1.00 92.69 71 LYS A O 1
ATOM 577 N N . GLU A 1 72 ? -1.197 10.420 6.333 1.00 91.69 72 GLU A N 1
ATOM 578 C CA . GLU A 1 72 ? -0.635 10.720 5.014 1.00 91.69 72 GLU A CA 1
ATOM 579 C C . GLU A 1 72 ? -1.439 9.989 3.936 1.00 91.69 72 GLU A C 1
ATOM 581 O O . GLU A 1 72 ? -1.913 10.630 3.004 1.00 91.69 72 GLU A O 1
ATOM 586 N N . ALA A 1 73 ? -1.688 8.689 4.127 1.00 92.69 73 ALA A N 1
ATOM 587 C CA . ALA A 1 73 ? -2.464 7.864 3.202 1.00 92.69 73 ALA A CA 1
ATOM 588 C C . ALA A 1 73 ? -3.907 8.368 3.022 1.00 92.69 73 ALA A C 1
ATOM 590 O O . ALA A 1 73 ? -4.408 8.414 1.908 1.00 92.69 73 ALA A O 1
ATOM 591 N N . SER A 1 74 ? -4.561 8.830 4.093 1.00 92.88 74 SER A N 1
ATOM 592 C CA . SER A 1 74 ? -5.949 9.314 4.057 1.00 92.88 74 SER A CA 1
ATOM 593 C C . SER A 1 74 ? -6.148 10.631 3.307 1.00 92.88 74 SER A C 1
ATOM 595 O O . SER A 1 74 ? -7.274 11.113 3.206 1.00 92.88 74 SER A O 1
ATOM 597 N N . LYS A 1 75 ? -5.067 11.240 2.813 1.00 93.88 75 LYS A N 1
ATOM 598 C CA . LYS A 1 75 ? -5.098 12.436 1.965 1.00 93.88 75 LYS A CA 1
ATOM 599 C C . LYS A 1 75 ? -4.725 12.144 0.514 1.00 93.88 75 LYS A C 1
ATOM 601 O O . LYS A 1 75 ? -4.876 13.032 -0.319 1.00 93.88 75 LYS A O 1
ATOM 606 N N . ASP A 1 76 ? -4.201 10.956 0.228 1.00 93.06 76 ASP A N 1
ATOM 607 C CA . ASP A 1 76 ? -3.835 10.541 -1.121 1.00 93.06 76 ASP A CA 1
ATOM 608 C C . ASP A 1 76 ? -5.013 9.807 -1.759 1.00 93.06 76 ASP A C 1
ATOM 610 O O . ASP A 1 76 ? -5.500 8.804 -1.233 1.00 93.06 76 ASP A O 1
ATOM 614 N N . GLN A 1 77 ? -5.463 10.309 -2.907 1.00 94.56 77 GLN A N 1
ATOM 615 C CA . GLN A 1 77 ? -6.611 9.757 -3.614 1.00 94.56 77 GLN A CA 1
ATOM 616 C C . GLN A 1 77 ? -6.405 8.288 -3.999 1.00 94.56 77 GLN A C 1
ATOM 618 O O . GLN A 1 77 ? -7.328 7.497 -3.847 1.00 94.56 77 GLN A O 1
ATOM 623 N N . HIS A 1 78 ? -5.195 7.889 -4.406 1.00 92.69 78 HIS A N 1
ATOM 624 C CA . HIS A 1 78 ? -4.935 6.502 -4.808 1.00 92.69 78 HIS A CA 1
ATOM 625 C C . HIS A 1 78 ? -5.112 5.534 -3.637 1.00 92.69 78 HIS A C 1
ATOM 627 O O . HIS A 1 78 ? -5.629 4.430 -3.804 1.00 92.69 78 HIS A O 1
ATOM 633 N N . TRP A 1 79 ? -4.701 5.957 -2.441 1.00 94.06 79 TRP A N 1
ATOM 634 C CA . TRP A 1 79 ? -4.854 5.165 -1.226 1.00 94.06 79 TRP A CA 1
ATOM 635 C C . TRP A 1 79 ? -6.298 5.128 -0.745 1.00 94.06 79 TRP A C 1
ATOM 637 O O . TRP A 1 79 ? -6.752 4.078 -0.290 1.00 94.06 79 TRP A O 1
ATOM 647 N N . ILE A 1 80 ? -7.028 6.238 -0.870 1.00 94.88 80 ILE A N 1
ATOM 648 C CA . ILE A 1 80 ? -8.465 6.285 -0.583 1.00 94.88 80 ILE A CA 1
ATOM 649 C C . ILE A 1 80 ? -9.211 5.309 -1.496 1.00 94.88 80 ILE A C 1
ATOM 651 O O . ILE A 1 80 ? -9.945 4.457 -0.998 1.00 94.88 80 ILE A O 1
ATOM 655 N N . ASP A 1 81 ? -8.969 5.380 -2.805 1.00 95.88 81 ASP A N 1
ATOM 656 C CA . ASP A 1 81 ? -9.633 4.536 -3.799 1.00 95.88 81 ASP A CA 1
ATOM 657 C C . ASP A 1 81 ? -9.321 3.051 -3.566 1.00 95.88 81 ASP A C 1
ATOM 659 O O . ASP A 1 81 ? -10.225 2.216 -3.555 1.00 95.88 81 ASP A O 1
ATOM 663 N N . ALA A 1 82 ? -8.052 2.717 -3.303 1.00 94.44 82 ALA A N 1
ATOM 664 C CA . ALA A 1 82 ? -7.644 1.351 -2.987 1.00 94.44 82 ALA A CA 1
ATOM 665 C C . ALA A 1 82 ? -8.294 0.831 -1.694 1.00 94.44 82 ALA A C 1
ATOM 667 O O . ALA A 1 82 ? -8.728 -0.319 -1.636 1.00 94.44 82 ALA A O 1
ATOM 668 N N . THR A 1 83 ? -8.395 1.676 -0.664 1.00 93.56 83 THR A N 1
ATOM 669 C CA . THR A 1 83 ? -9.037 1.305 0.606 1.00 93.56 83 THR A CA 1
ATOM 670 C C . THR A 1 83 ? -10.535 1.084 0.418 1.00 93.56 83 THR A C 1
ATOM 672 O O . THR A 1 83 ? -11.083 0.136 0.973 1.00 93.56 83 THR A O 1
ATOM 675 N N . GLN A 1 84 ? -11.197 1.918 -0.387 1.00 94.81 84 GLN A N 1
ATOM 676 C CA . GLN A 1 84 ? -12.610 1.740 -0.704 1.00 94.81 84 GLN A CA 1
ATOM 677 C C . GLN A 1 84 ? -12.847 0.434 -1.470 1.00 94.81 84 GLN A C 1
ATOM 679 O O . GLN A 1 84 ? -13.742 -0.323 -1.111 1.00 94.81 84 GLN A O 1
ATOM 684 N N . ALA A 1 85 ? -12.003 0.125 -2.458 1.00 95.12 85 ALA A N 1
ATOM 685 C CA . ALA A 1 85 ? -12.090 -1.126 -3.205 1.00 95.12 85 ALA A CA 1
ATOM 686 C C . ALA A 1 85 ? -11.925 -2.365 -2.305 1.00 95.12 85 ALA A C 1
ATOM 688 O O . ALA A 1 85 ? -12.631 -3.356 -2.491 1.00 95.12 85 ALA A O 1
ATOM 689 N N . GLU A 1 86 ? -11.028 -2.310 -1.314 1.00 93.56 86 GLU A N 1
ATOM 690 C CA . GLU A 1 86 ? -10.892 -3.371 -0.310 1.00 93.56 86 GLU A CA 1
ATOM 691 C C . GLU A 1 86 ? -12.175 -3.507 0.524 1.00 93.56 86 GLU A C 1
ATOM 693 O O . GLU A 1 86 ? -12.696 -4.612 0.658 1.00 93.56 86 GLU A O 1
ATOM 698 N N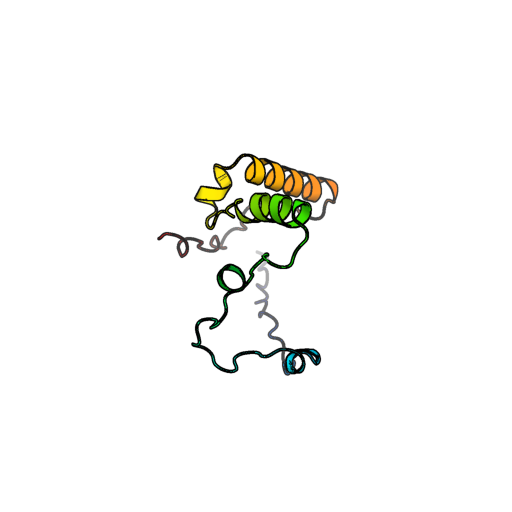 . VAL A 1 87 ? -12.730 -2.401 1.039 1.00 92.50 87 VAL A N 1
ATOM 699 C CA . VAL A 1 87 ? -13.990 -2.416 1.809 1.00 92.50 87 VAL A CA 1
ATOM 700 C C . VAL A 1 87 ? -15.125 -3.034 0.991 1.00 92.50 87 VAL A C 1
ATOM 702 O O . VAL A 1 87 ? -15.786 -3.959 1.467 1.00 92.50 87 VAL A O 1
ATOM 705 N N . ASP A 1 88 ? -15.294 -2.601 -0.257 1.00 93.62 88 ASP A N 1
ATOM 706 C CA . ASP A 1 88 ? -16.317 -3.126 -1.162 1.00 93.62 88 ASP A CA 1
ATOM 707 C C . ASP A 1 88 ? -16.127 -4.634 -1.405 1.00 93.62 88 ASP A C 1
ATOM 709 O O . ASP A 1 88 ? -17.094 -5.402 -1.426 1.00 93.62 88 ASP A O 1
ATOM 713 N N . ALA A 1 89 ? -14.880 -5.093 -1.558 1.00 93.69 89 ALA A N 1
ATOM 714 C CA . ALA A 1 89 ? -14.567 -6.509 -1.728 1.00 93.69 89 ALA A CA 1
ATOM 715 C C . ALA A 1 89 ? -14.892 -7.332 -0.469 1.00 93.69 89 ALA A C 1
ATOM 717 O O . ALA A 1 89 ? -15.386 -8.460 -0.577 1.00 93.69 89 ALA A O 1
ATOM 718 N N . LEU A 1 90 ? -14.647 -6.792 0.727 1.00 93.81 90 LEU A N 1
ATOM 719 C CA . LEU A 1 90 ? -14.991 -7.452 1.990 1.00 93.81 90 LEU A CA 1
ATOM 720 C C . LEU A 1 90 ? -16.509 -7.596 2.159 1.00 93.81 90 LEU A C 1
ATOM 722 O O . LEU A 1 90 ? -16.980 -8.666 2.562 1.00 93.81 90 LEU A O 1
ATOM 726 N N . GLU A 1 91 ? -17.274 -6.564 1.797 1.00 91.06 91 GLU A N 1
ATOM 727 C CA . GLU A 1 91 ? -18.739 -6.597 1.823 1.00 91.06 91 GLU A CA 1
ATOM 728 C C . GLU A 1 91 ? -19.301 -7.624 0.832 1.00 91.06 91 GLU A C 1
ATOM 730 O O . GLU A 1 91 ? -20.145 -8.450 1.195 1.00 91.06 91 GLU A O 1
ATOM 735 N N . GLN A 1 92 ? -18.784 -7.641 -0.401 1.00 92.56 92 GLN A N 1
ATOM 736 C CA . GLN A 1 92 ? -19.193 -8.603 -1.429 1.00 92.56 92 GLN A CA 1
ATOM 737 C C . GLN A 1 92 ? -18.915 -10.050 -1.011 1.00 92.56 92 GLN A C 1
ATOM 739 O O . GLN A 1 92 ? -19.750 -10.934 -1.223 1.00 92.56 92 GLN A O 1
ATOM 744 N N . ASN A 1 93 ? -17.768 -10.292 -0.374 1.00 93.94 93 ASN A N 1
ATOM 745 C CA . ASN A 1 93 ? -17.372 -11.621 0.080 1.00 93.94 93 ASN A CA 1
ATOM 746 C C . ASN A 1 93 ? -18.123 -12.086 1.338 1.00 93.94 93 ASN A C 1
ATOM 748 O O . ASN A 1 93 ? -18.025 -13.263 1.690 1.00 93.94 93 ASN A O 1
ATOM 752 N N . LYS A 1 94 ? -18.873 -11.202 2.018 1.00 89.75 94 LYS A N 1
ATOM 753 C CA . LYS A 1 94 ? -19.576 -11.485 3.287 1.00 89.75 94 LYS A CA 1
ATOM 754 C C . LYS A 1 94 ? -18.661 -12.106 4.352 1.00 89.75 94 LYS A C 1
ATOM 756 O O . LYS A 1 94 ? -19.108 -12.889 5.189 1.00 89.75 94 LYS A O 1
ATOM 761 N N . THR A 1 95 ? -17.367 -11.796 4.297 1.00 88.56 95 THR A N 1
ATOM 762 C CA . THR A 1 95 ? -16.354 -12.338 5.213 1.00 88.56 95 THR A CA 1
ATOM 763 C C . THR A 1 95 ? -16.159 -11.461 6.447 1.00 88.56 95 THR A C 1
ATOM 765 O O . THR A 1 95 ? -15.522 -11.903 7.402 1.00 88.56 95 THR A O 1
ATOM 768 N N . TRP A 1 96 ? -16.705 -10.241 6.440 1.00 86.94 96 TRP A N 1
ATOM 769 C CA . TRP A 1 96 ? -16.584 -9.257 7.512 1.00 86.94 96 TRP A CA 1
ATOM 770 C C . TRP A 1 96 ? -17.948 -8.655 7.854 1.00 86.94 96 TRP A C 1
ATOM 772 O O . TRP A 1 96 ? -18.781 -8.434 6.980 1.00 86.94 96 TRP A O 1
ATOM 782 N N . GLU A 1 97 ? -18.161 -8.375 9.139 1.00 82.12 97 GLU A N 1
ATOM 783 C CA . GLU A 1 97 ? -19.335 -7.675 9.662 1.00 82.12 97 GLU A CA 1
ATOM 784 C C . GLU A 1 97 ? -18.857 -6.527 10.556 1.00 82.12 97 GLU A C 1
ATOM 786 O O . GLU A 1 97 ? -17.976 -6.710 11.404 1.00 82.12 97 GLU A O 1
ATOM 791 N N . ILE A 1 98 ? -19.435 -5.338 10.378 1.00 82.81 98 ILE A N 1
ATOM 792 C CA . ILE A 1 98 ? -19.175 -4.196 11.257 1.00 82.81 98 ILE A CA 1
ATOM 793 C C . ILE A 1 98 ? -19.976 -4.406 12.542 1.00 82.81 98 ILE A C 1
ATOM 795 O O . ILE A 1 98 ? -21.189 -4.210 12.576 1.00 82.81 98 ILE A O 1
ATOM 799 N N . VAL A 1 99 ? -19.288 -4.794 13.615 1.00 85.56 99 VAL A N 1
ATOM 800 C CA . VAL A 1 99 ? -19.899 -5.026 14.930 1.00 85.56 99 VAL A CA 1
ATOM 801 C C . VAL A 1 99 ? -19.519 -3.899 15.884 1.00 85.56 99 VAL A C 1
ATOM 803 O O . VAL A 1 99 ? -18.375 -3.440 15.919 1.00 85.56 99 VAL A O 1
ATOM 806 N N . THR A 1 100 ? -20.479 -3.451 16.689 1.00 84.50 100 THR A N 1
ATOM 807 C CA . THR A 1 100 ? -20.217 -2.476 17.750 1.00 84.50 100 THR A CA 1
ATOM 808 C C . THR A 1 100 ? -19.315 -3.079 18.823 1.00 84.50 100 THR A C 1
ATOM 810 O O . THR A 1 100 ? -19.359 -4.275 19.113 1.00 84.50 100 THR A O 1
ATOM 813 N N . LEU A 1 101 ? -18.467 -2.249 19.435 1.00 84.00 101 LEU A N 1
ATOM 814 C CA . LEU A 1 101 ? -17.592 -2.709 20.509 1.00 84.00 101 LEU A CA 1
ATOM 815 C C . LEU A 1 101 ? -18.445 -3.293 21.653 1.00 84.00 101 LEU A C 1
ATOM 817 O O . LEU A 1 101 ? -19.255 -2.562 22.231 1.00 84.00 101 LEU A O 1
ATOM 821 N N . PRO A 1 102 ? -18.277 -4.579 22.017 1.00 84.06 102 PRO A N 1
ATOM 822 C CA . PRO A 1 102 ? -19.089 -5.174 23.063 1.00 84.06 102 PRO A CA 1
ATOM 823 C C . PRO A 1 102 ? -18.824 -4.500 24.420 1.00 84.06 102 PRO A C 1
ATOM 825 O O . PRO A 1 102 ? -17.680 -4.140 24.731 1.00 84.06 102 PRO A O 1
ATOM 828 N N . PRO A 1 103 ? -19.865 -4.347 25.258 1.00 80.56 103 PRO A N 1
ATOM 829 C CA . PRO A 1 103 ? -19.757 -3.672 26.543 1.00 80.56 103 PRO A CA 1
ATOM 830 C C . PRO A 1 103 ? -18.697 -4.332 27.433 1.00 80.56 103 PRO A C 1
ATOM 832 O O . PRO A 1 103 ? -18.537 -5.551 27.449 1.00 80.56 103 PRO A O 1
ATOM 835 N N . ARG A 1 104 ? -17.972 -3.504 28.198 1.00 79.81 104 ARG A N 1
ATOM 836 C CA . ARG A 1 104 ? -16.826 -3.880 29.058 1.00 79.81 104 ARG A CA 1
ATOM 837 C C . ARG A 1 104 ? -15.542 -4.277 28.315 1.00 79.81 104 ARG A C 1
ATOM 839 O O . ARG A 1 104 ? -14.576 -4.658 28.975 1.00 79.81 104 ARG A O 1
ATOM 846 N N . ARG A 1 105 ? -15.469 -4.126 26.987 1.00 72.94 105 ARG A N 1
ATOM 847 C CA . ARG A 1 105 ? -14.187 -4.114 26.265 1.00 72.94 105 ARG A CA 1
ATOM 848 C C . ARG A 1 105 ? -13.723 -2.681 26.054 1.00 72.94 105 ARG A C 1
ATOM 850 O O . ARG A 1 105 ? -14.525 -1.797 25.777 1.00 72.94 105 ARG A O 1
ATOM 857 N N . ARG A 1 106 ? -12.424 -2.446 26.228 1.00 73.88 106 ARG A N 1
ATOM 858 C CA . ARG A 1 106 ? -11.809 -1.175 25.839 1.00 73.88 106 ARG A CA 1
ATOM 859 C C . ARG A 1 106 ? -11.471 -1.263 24.351 1.00 73.88 106 ARG A C 1
ATOM 861 O O . ARG A 1 106 ? -11.057 -2.343 23.920 1.00 73.88 106 ARG A O 1
ATOM 868 N N . PRO A 1 107 ? -11.629 -0.175 23.579 1.00 66.88 107 PRO A N 1
ATOM 869 C CA . PRO A 1 107 ? -10.972 -0.077 22.287 1.00 66.88 107 PRO A CA 1
ATOM 870 C C . PRO A 1 107 ? -9.494 -0.412 22.484 1.00 66.88 107 PRO A C 1
ATOM 872 O O . PRO A 1 107 ? -8.909 -0.031 23.503 1.00 66.88 107 PRO A O 1
ATOM 875 N N . TYR A 1 108 ? -8.905 -1.153 21.550 1.00 62.53 108 TYR A N 1
ATOM 876 C CA . TYR A 1 108 ? -7.456 -1.287 21.534 1.00 62.53 108 TYR A CA 1
ATOM 877 C C . TYR A 1 108 ? -6.902 0.120 21.385 1.00 62.53 108 TYR A C 1
ATOM 879 O O . TYR A 1 108 ? -7.202 0.807 20.411 1.00 62.53 108 TYR A O 1
ATOM 887 N N . ASP A 1 109 ? -6.208 0.574 22.418 1.00 55.25 109 ASP A N 1
ATOM 888 C CA . ASP A 1 109 ? -5.726 1.935 22.473 1.00 55.25 109 ASP A CA 1
ATOM 889 C C . ASP A 1 109 ? -4.638 2.100 21.405 1.00 55.25 109 ASP A C 1
ATOM 891 O O . ASP A 1 109 ? -3.513 1.630 21.568 1.00 55.25 109 ASP A O 1
ATOM 895 N N . LEU A 1 110 ? -4.997 2.701 20.267 1.00 54.38 110 LEU A N 1
ATOM 896 C CA . LEU A 1 110 ? -4.065 3.029 19.185 1.00 54.38 110 LEU A CA 1
ATOM 897 C C . LEU A 1 110 ? -3.259 4.305 19.494 1.00 54.38 110 LEU A C 1
ATOM 899 O O . LEU A 1 110 ? -2.456 4.734 18.666 1.00 54.38 110 LEU A O 1
ATOM 903 N N . ASN A 1 111 ? -3.402 4.885 20.694 1.00 47.41 111 ASN A N 1
ATOM 904 C CA . ASN A 1 111 ? -2.682 6.091 21.123 1.00 47.41 111 ASN A CA 1
ATOM 905 C C . ASN A 1 111 ? -1.164 5.889 21.332 1.00 47.41 111 ASN A C 1
ATOM 907 O O . ASN A 1 111 ? -0.480 6.798 21.790 1.00 47.41 111 ASN A O 1
ATOM 911 N N . GLY A 1 112 ? -0.604 4.733 20.959 1.00 40.56 112 GLY A N 1
ATOM 912 C CA . GLY A 1 112 ? 0.841 4.568 20.760 1.00 40.56 112 GLY A CA 1
ATOM 913 C C . GLY A 1 112 ? 1.350 5.078 19.402 1.00 40.56 112 GLY A C 1
ATOM 914 O O . GLY A 1 112 ? 2.558 5.156 19.201 1.00 40.56 112 GLY A O 1
ATOM 915 N N . CYS A 1 113 ? 0.458 5.427 18.467 1.00 44.09 113 CYS A N 1
ATOM 916 C CA . CYS A 1 113 ? 0.796 5.974 17.149 1.00 44.09 113 CYS A CA 1
ATOM 917 C C . CYS A 1 113 ? 0.466 7.472 17.045 1.00 44.09 113 CYS A C 1
ATOM 919 O O . CYS A 1 113 ? -0.252 7.916 16.151 1.00 44.09 113 CYS A O 1
ATOM 921 N N . THR A 1 114 ? 1.032 8.278 17.936 1.00 39.06 114 THR A N 1
ATOM 922 C CA . THR A 1 114 ? 1.209 9.719 17.716 1.00 39.06 114 THR A CA 1
ATOM 923 C C . THR A 1 114 ? 2.676 10.058 17.959 1.00 39.06 114 THR A C 1
ATOM 925 O O . THR A 1 114 ? 3.248 9.555 18.921 1.00 39.06 114 THR A O 1
ATOM 928 N N . LYS A 1 115 ? 3.260 10.825 17.026 1.00 35.62 115 LYS A N 1
ATOM 929 C CA . LYS A 1 115 ? 4.673 11.246 16.965 1.00 35.62 115 LYS A CA 1
ATOM 930 C C . LYS A 1 115 ? 5.236 11.752 18.289 1.00 35.62 115 LYS A C 1
ATOM 932 O O . LYS A 1 115 ? 4.482 12.451 19.000 1.00 35.62 115 LYS A O 1
#

Secondary structure (DSSP, 8-state):
------------------PPPGGGGTS----STT---SS-HHHH---TTS-HHHHHHHHHHHHPPPPSSHHHHTT-HHHHHHHHHHHHHHHHHT-----PPPTTPPP---TT---

Organism: NCBI:txid243964

Radius of gyration: 23.16 Å; chains: 1; bounding box: 55×38×60 Å

Foldseek 3Di:
DDDDPPDPDDPDDDPDDDDPDPCVVVDDDPPDDDDDDPCDVLRNDDCVPPDPVVVVVVVVVNPDDDDPDPVRLVPDPVSVVVVVVVVVVCVVVVVDDDDDDDPPDDPPPPVVPDD